Protein AF-A0A957PRM5-F1 (afdb_monomer_lite)

Secondary structure (DSSP, 8-state):
--TTS---S-HHHHSSS-HHHHHHHHHHHHHHGGGS---GGGHHHHHHHHHH---EEESS--HHHHHHHHHTT---SEEE--GGGS--BTTB---------EEEETTEEEE-PPTT--PPP-TT-----

Foldseek 3Di:
DDPPADDPPDCVQRDDDHLVVLVVQLVCLLCVLVPDPDDPVCSVVSNVVSNPDAAEGEDPDDPVRVVVCVVVVRRHPYYDDDQNVDPDDDPDDPDDDDWDQWDADPNDIDGDGDPPDHDDDDPPDDDDD

Structure (mmCIF, N/CA/C/O backbone):
data_AF-A0A957PRM5-F1
#
_entry.id   AF-A0A957PRM5-F1
#
loop_
_atom_site.group_PDB
_atom_site.id
_atom_site.type_symbol
_atom_site.label_atom_id
_atom_site.label_alt_id
_atom_site.label_comp_id
_atom_site.label_asym_id
_atom_site.label_entity_id
_atom_site.label_seq_id
_atom_site.pdbx_PDB_ins_code
_atom_site.Cartn_x
_atom_site.Cartn_y
_atom_site.Cartn_z
_atom_site.occupancy
_atom_site.B_iso_or_equiv
_atom_site.auth_seq_id
_atom_site.auth_comp_id
_atom_site.auth_asym_id
_atom_site.auth_atom_id
_atom_site.pdbx_PDB_model_num
ATOM 1 N N . ARG A 1 1 ? 2.879 -8.143 10.946 1.00 85.75 1 ARG A N 1
ATOM 2 C CA . ARG A 1 1 ? 4.110 -7.945 10.146 1.00 85.75 1 ARG A CA 1
ATOM 3 C C . ARG A 1 1 ? 3.867 -8.587 8.798 1.00 85.75 1 ARG A C 1
ATOM 5 O O . ARG A 1 1 ? 3.290 -9.668 8.793 1.00 85.75 1 ARG A O 1
ATOM 12 N N . ASP A 1 2 ? 4.250 -7.945 7.702 1.00 89.75 2 ASP A N 1
ATOM 13 C CA . ASP A 1 2 ? 4.202 -8.606 6.398 1.00 89.75 2 ASP A CA 1
ATOM 14 C C . ASP A 1 2 ? 5.267 -9.713 6.331 1.00 89.75 2 ASP A C 1
ATOM 16 O O . ASP A 1 2 ? 6.375 -9.543 6.846 1.00 89.75 2 ASP A O 1
ATOM 20 N N . VAL A 1 3 ? 4.938 -10.852 5.726 1.00 92.00 3 VAL A N 1
ATOM 21 C CA . VAL A 1 3 ? 5.840 -12.014 5.665 1.00 92.00 3 VAL A CA 1
ATOM 22 C C . VAL A 1 3 ? 7.132 -11.729 4.892 1.00 92.00 3 VAL A C 1
ATOM 24 O O . VAL A 1 3 ? 8.153 -12.353 5.174 1.00 92.00 3 VAL A O 1
ATOM 27 N N . SER A 1 4 ? 7.120 -10.754 3.977 1.00 91.81 4 SER A N 1
ATOM 28 C CA . SER A 1 4 ? 8.278 -10.353 3.167 1.00 91.81 4 SER A CA 1
ATOM 29 C C . SER A 1 4 ? 9.311 -9.496 3.915 1.00 91.81 4 SER A C 1
ATOM 31 O O . SER A 1 4 ? 10.401 -9.247 3.397 1.00 91.81 4 SER A O 1
ATOM 33 N N . ILE A 1 5 ? 9.011 -9.036 5.136 1.00 93.19 5 ILE A N 1
ATOM 34 C CA . ILE A 1 5 ? 9.871 -8.111 5.888 1.00 93.19 5 ILE A CA 1
ATOM 35 C C . ILE A 1 5 ? 10.634 -8.853 6.967 1.00 93.19 5 ILE A C 1
ATOM 37 O O . ILE A 1 5 ? 10.061 -9.146 8.007 1.00 93.19 5 ILE A O 1
ATOM 41 N N . GLN A 1 6 ? 11.930 -9.112 6.779 1.00 92.44 6 GLN A N 1
ATOM 42 C CA . GLN A 1 6 ? 12.760 -9.725 7.828 1.00 92.44 6 GLN A CA 1
ATOM 43 C C . GLN A 1 6 ? 12.718 -8.898 9.124 1.00 92.44 6 GLN A C 1
ATOM 45 O O . GLN A 1 6 ? 12.909 -7.683 9.047 1.00 92.44 6 GLN A O 1
ATOM 50 N N . PRO A 1 7 ? 12.457 -9.501 10.292 1.00 91.31 7 PRO A N 1
ATOM 51 C CA . PRO A 1 7 ? 12.262 -8.739 11.516 1.00 91.31 7 PRO A CA 1
ATOM 52 C C . PRO A 1 7 ? 13.585 -8.132 11.992 1.00 91.31 7 PRO A C 1
ATOM 54 O O . PRO A 1 7 ? 14.609 -8.813 12.019 1.00 91.31 7 PRO A O 1
ATOM 57 N N . LEU A 1 8 ? 13.554 -6.857 12.370 1.00 92.38 8 LEU A N 1
ATOM 58 C CA . LEU A 1 8 ? 14.663 -6.170 13.040 1.00 92.38 8 LEU A CA 1
ATOM 59 C C . LEU A 1 8 ? 14.465 -6.114 14.559 1.00 92.38 8 LEU A C 1
ATOM 61 O O . LEU A 1 8 ? 15.382 -5.731 15.278 1.00 92.38 8 LEU A O 1
ATOM 65 N N . GLY A 1 9 ? 13.280 -6.497 15.047 1.00 91.00 9 GLY A N 1
ATOM 66 C CA . GLY A 1 9 ? 12.942 -6.484 16.471 1.00 91.00 9 GLY A CA 1
ATOM 67 C C . GLY A 1 9 ? 12.338 -5.162 16.947 1.00 91.00 9 GLY A C 1
ATOM 68 O O . GLY A 1 9 ? 11.928 -5.069 18.099 1.00 91.00 9 GLY A O 1
ATOM 69 N N . ASP A 1 10 ? 12.224 -4.171 16.060 1.00 91.00 10 ASP A N 1
ATOM 70 C CA . ASP A 1 10 ? 11.523 -2.913 16.312 1.00 91.00 10 ASP A CA 1
ATOM 71 C C . ASP A 1 10 ? 10.165 -2.916 15.578 1.00 91.00 10 ASP A C 1
ATOM 73 O O . ASP A 1 10 ? 10.126 -2.823 14.342 1.00 91.00 10 ASP A O 1
ATOM 77 N N . PRO A 1 11 ? 9.030 -2.981 16.304 1.00 89.06 11 PRO A N 1
ATOM 78 C CA . PRO A 1 11 ? 7.697 -2.942 15.708 1.00 89.06 11 PRO A CA 1
ATOM 79 C C . PRO A 1 11 ? 7.452 -1.737 14.791 1.00 89.06 11 PRO A C 1
ATOM 81 O O . PRO A 1 11 ? 6.731 -1.875 13.802 1.00 89.06 11 PRO A O 1
ATOM 84 N N . ALA A 1 12 ? 8.056 -0.576 15.067 1.00 84.94 12 ALA A N 1
ATOM 85 C CA . ALA A 1 12 ? 7.895 0.625 14.245 1.00 84.94 12 ALA A CA 1
ATOM 86 C C . ALA A 1 12 ? 8.591 0.511 12.877 1.00 84.94 12 ALA A C 1
ATOM 88 O O . ALA A 1 12 ? 8.260 1.247 11.942 1.00 84.94 12 ALA A O 1
ATOM 89 N N . LEU A 1 13 ? 9.557 -0.402 12.751 1.00 86.88 13 LEU A N 1
ATOM 90 C CA . LEU A 1 13 ? 10.274 -0.694 11.5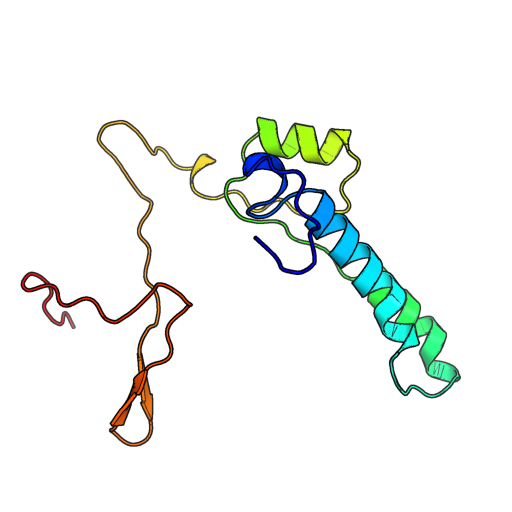09 1.00 86.88 13 LEU A CA 1
ATOM 91 C C . LEU A 1 13 ? 9.760 -1.957 10.809 1.00 86.88 13 LEU A C 1
ATOM 93 O O . LEU A 1 13 ? 9.943 -2.093 9.598 1.00 86.88 13 LEU A O 1
ATOM 97 N N . ASP A 1 14 ? 9.098 -2.848 11.548 1.00 91.19 14 ASP A N 1
ATOM 98 C CA . ASP A 1 14 ? 8.653 -4.149 11.050 1.00 91.19 14 ASP A CA 1
ATOM 99 C C . ASP A 1 14 ? 7.157 -4.187 10.686 1.00 91.19 14 ASP A C 1
ATOM 101 O O . ASP A 1 14 ? 6.741 -4.968 9.827 1.00 91.19 14 ASP A O 1
ATOM 105 N N . LEU A 1 15 ? 6.313 -3.368 11.320 1.00 91.31 15 LEU A N 1
ATOM 106 C CA . LEU A 1 15 ? 4.858 -3.398 11.135 1.00 91.31 15 LEU A CA 1
ATOM 107 C C . LEU A 1 15 ? 4.349 -2.289 10.202 1.00 91.31 15 LEU A C 1
ATOM 109 O O . LEU A 1 15 ? 5.020 -1.294 9.937 1.00 91.31 15 LEU A O 1
ATOM 113 N N . GLY A 1 16 ? 3.119 -2.476 9.713 1.00 92.56 16 GLY A N 1
ATOM 114 C CA . GLY A 1 16 ? 2.414 -1.511 8.868 1.00 92.56 16 GLY A CA 1
ATOM 115 C C . GLY A 1 16 ? 3.093 -1.237 7.524 1.00 92.56 16 GLY A C 1
ATOM 116 O O . GLY A 1 16 ? 3.967 -1.977 7.073 1.00 92.56 16 GLY A O 1
ATOM 117 N N . VAL A 1 17 ? 2.675 -0.147 6.878 1.00 95.50 17 VAL A N 1
ATOM 118 C CA . VAL A 1 17 ? 3.329 0.342 5.659 1.00 95.50 17 VAL A CA 1
ATOM 119 C C . VAL A 1 17 ? 4.617 1.062 6.046 1.00 95.50 17 VAL A C 1
ATOM 121 O O . VAL A 1 17 ? 4.576 2.156 6.620 1.00 95.50 17 VAL A O 1
ATOM 124 N N . ASN A 1 18 ? 5.748 0.426 5.741 1.00 94.81 18 ASN A N 1
ATOM 125 C CA . ASN A 1 18 ? 7.098 0.899 6.038 1.00 94.81 18 ASN A CA 1
ATOM 126 C C . ASN A 1 18 ? 7.972 0.941 4.761 1.00 94.81 18 ASN A C 1
ATOM 128 O O . ASN A 1 18 ? 7.620 0.304 3.765 1.00 94.81 18 ASN A O 1
ATOM 132 N N . PRO A 1 19 ? 9.114 1.660 4.774 1.00 96.12 19 PRO A N 1
ATOM 133 C CA . PRO A 1 19 ? 9.990 1.799 3.607 1.00 96.12 19 PRO A CA 1
ATOM 134 C C . PRO A 1 19 ? 10.412 0.474 2.963 1.00 96.12 19 PRO A C 1
ATOM 136 O O . PRO A 1 19 ? 10.394 0.349 1.743 1.00 96.12 19 PRO A O 1
ATOM 139 N N . ARG A 1 20 ? 10.761 -0.533 3.774 1.00 96.19 20 ARG A N 1
ATOM 140 C CA . ARG A 1 20 ? 11.270 -1.825 3.287 1.00 96.19 20 ARG A CA 1
ATOM 141 C C . ARG A 1 20 ? 10.203 -2.573 2.496 1.00 96.19 20 ARG A C 1
ATOM 143 O O . ARG A 1 20 ? 10.505 -3.135 1.451 1.00 96.19 20 ARG A O 1
ATOM 150 N N . LEU A 1 21 ? 8.953 -2.516 2.955 1.00 96.62 21 LEU A N 1
ATOM 151 C CA . LEU A 1 21 ? 7.824 -3.106 2.240 1.00 96.62 21 LEU A CA 1
ATOM 152 C C . LEU A 1 21 ? 7.631 -2.458 0.873 1.00 96.62 21 LEU A C 1
ATOM 154 O O . LEU A 1 21 ? 7.461 -3.160 -0.117 1.00 96.62 21 LEU A O 1
ATOM 158 N N . VAL A 1 22 ? 7.730 -1.133 0.798 1.00 97.69 22 VAL A N 1
ATOM 159 C CA . VAL A 1 22 ? 7.562 -0.411 -0.467 1.00 97.69 22 VAL A CA 1
ATOM 160 C C . VAL A 1 22 ? 8.703 -0.709 -1.444 1.00 97.69 22 VAL A C 1
ATOM 162 O O . VAL A 1 22 ? 8.440 -0.946 -2.620 1.00 97.69 22 VAL A O 1
ATOM 165 N N . PHE A 1 23 ? 9.953 -0.792 -0.975 1.00 98.06 23 PHE A N 1
ATOM 166 C CA . PHE A 1 23 ? 11.077 -1.2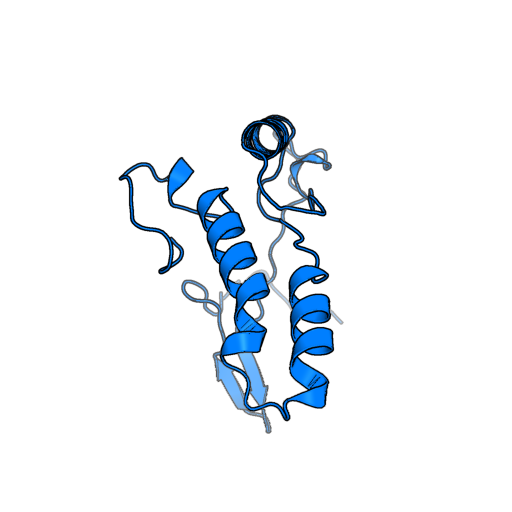21 -1.819 1.00 98.06 23 PHE A CA 1
ATOM 167 C C . PHE A 1 23 ? 10.912 -2.654 -2.334 1.00 98.06 23 PHE A C 1
ATOM 169 O O . PHE A 1 23 ? 11.155 -2.908 -3.515 1.00 98.06 23 PHE A O 1
ATOM 176 N N . ASN A 1 24 ? 10.453 -3.576 -1.483 1.00 97.56 24 ASN A N 1
ATOM 177 C CA . ASN A 1 24 ? 10.161 -4.949 -1.894 1.00 97.56 24 ASN A CA 1
ATOM 178 C C . ASN A 1 24 ? 9.088 -4.981 -2.992 1.00 97.56 24 ASN A C 1
ATOM 180 O O . ASN A 1 24 ? 9.278 -5.645 -4.008 1.00 97.56 24 ASN A O 1
ATOM 184 N N . VAL A 1 25 ? 7.993 -4.232 -2.816 1.00 97.69 25 VAL A N 1
ATOM 185 C CA . VAL A 1 25 ? 6.910 -4.134 -3.808 1.00 97.69 25 VAL A CA 1
ATOM 186 C C . VAL A 1 25 ? 7.411 -3.535 -5.119 1.00 97.69 25 VAL A C 1
ATOM 188 O O . VAL A 1 25 ? 7.156 -4.111 -6.172 1.00 97.69 25 VAL A O 1
ATOM 191 N N . ARG A 1 26 ? 8.161 -2.426 -5.076 1.00 98.44 26 ARG A N 1
ATOM 192 C CA . ARG A 1 26 ? 8.728 -1.804 -6.282 1.00 98.44 26 ARG A CA 1
ATOM 193 C C . ARG A 1 26 ? 9.613 -2.781 -7.050 1.00 98.44 26 ARG A C 1
ATOM 195 O O . ARG A 1 26 ? 9.412 -2.974 -8.244 1.00 98.44 26 ARG A O 1
ATOM 202 N N . SER A 1 27 ? 10.526 -3.452 -6.346 1.00 98.12 27 SER A N 1
ATOM 203 C CA . SER A 1 27 ? 11.402 -4.471 -6.932 1.00 98.12 27 SER A CA 1
ATOM 204 C C . SER A 1 27 ? 10.601 -5.623 -7.547 1.00 98.12 27 SER A C 1
ATOM 206 O O . SER A 1 27 ? 10.892 -6.050 -8.664 1.00 98.12 27 SER A O 1
ATOM 208 N N . ALA A 1 28 ? 9.558 -6.105 -6.865 1.00 97.88 28 ALA A N 1
ATOM 209 C CA . ALA A 1 28 ? 8.701 -7.161 -7.391 1.00 97.88 28 ALA A CA 1
ATOM 210 C C . ALA A 1 28 ? 7.963 -6.717 -8.664 1.00 97.88 28 ALA A C 1
ATOM 212 O O . ALA A 1 28 ? 7.976 -7.446 -9.654 1.00 97.88 28 ALA A O 1
ATOM 213 N N . LEU A 1 29 ? 7.381 -5.513 -8.670 1.00 98.25 29 LEU A N 1
ATOM 214 C CA . LEU A 1 29 ? 6.689 -4.956 -9.833 1.00 98.25 29 LEU A CA 1
ATOM 215 C C . LEU A 1 29 ? 7.634 -4.797 -11.027 1.00 98.25 29 LEU A C 1
ATOM 217 O O . LEU A 1 29 ? 7.318 -5.284 -12.107 1.00 98.25 29 LEU A O 1
ATOM 221 N N . ASP A 1 30 ? 8.818 -4.212 -10.827 1.00 98.50 30 ASP A N 1
ATOM 222 C CA . ASP A 1 30 ? 9.802 -3.965 -11.895 1.00 98.50 30 ASP A CA 1
ATOM 223 C C . ASP A 1 30 ? 10.301 -5.250 -12.568 1.00 98.50 30 ASP A C 1
ATOM 225 O O . ASP A 1 30 ? 10.747 -5.237 -13.719 1.00 98.50 30 ASP A O 1
ATOM 229 N N . ASN A 1 31 ? 10.237 -6.369 -11.845 1.00 98.25 31 ASN A N 1
ATOM 230 C CA . ASN A 1 31 ? 10.708 -7.669 -12.304 1.00 98.25 31 ASN A CA 1
ATOM 231 C C . ASN A 1 31 ? 9.577 -8.639 -12.677 1.00 98.25 31 ASN A C 1
ATOM 233 O O . ASN A 1 31 ? 9.882 -9.701 -13.213 1.00 98.25 31 ASN A O 1
ATOM 237 N N . ALA A 1 32 ? 8.305 -8.300 -12.440 1.00 98.19 32 ALA A N 1
ATOM 238 C CA . ALA A 1 32 ? 7.179 -9.222 -12.616 1.00 98.19 32 ALA A CA 1
ATOM 239 C C . ALA A 1 32 ? 7.094 -9.793 -14.041 1.00 98.19 32 ALA A C 1
ATOM 241 O O . ALA A 1 32 ? 6.952 -11.003 -14.209 1.00 98.19 32 ALA A O 1
ATOM 242 N N . TRP A 1 33 ? 7.293 -8.947 -15.058 1.00 98.19 33 TRP A N 1
ATOM 243 C CA . TRP A 1 33 ? 7.275 -9.338 -16.473 1.00 98.19 33 TRP A CA 1
ATOM 244 C C . TRP A 1 33 ? 8.264 -10.456 -16.830 1.00 98.19 33 TRP A C 1
ATOM 246 O O . TRP A 1 33 ? 8.039 -11.188 -17.791 1.00 98.19 33 TRP A O 1
ATOM 256 N N . LYS A 1 34 ? 9.354 -10.621 -16.065 1.00 97.69 34 LYS A N 1
ATOM 257 C CA . LYS A 1 34 ? 10.363 -11.667 -16.308 1.00 97.69 34 LYS A CA 1
ATOM 258 C C . LYS A 1 34 ? 9.816 -13.073 -16.071 1.00 97.69 34 LYS A C 1
ATOM 260 O O . LYS A 1 34 ? 10.384 -14.030 -16.588 1.00 97.69 34 LYS A O 1
ATOM 265 N N . PHE A 1 35 ? 8.747 -13.184 -15.286 1.00 97.12 35 PHE A N 1
ATOM 266 C CA . PHE A 1 35 ? 8.120 -14.447 -14.902 1.00 97.12 35 PHE A CA 1
ATOM 267 C C . PHE A 1 35 ? 6.813 -14.711 -15.655 1.00 97.12 35 PHE A C 1
ATOM 269 O O . PHE A 1 35 ? 6.179 -15.738 -15.429 1.00 97.12 35 PHE A O 1
ATOM 276 N N . TRP A 1 36 ? 6.389 -13.792 -16.524 1.00 97.31 36 TRP A N 1
ATOM 277 C CA . TRP A 1 36 ? 5.199 -13.975 -17.345 1.00 97.31 36 TRP A CA 1
ATOM 278 C C . TRP A 1 36 ? 5.534 -14.801 -18.585 1.00 97.31 36 TRP A C 1
ATOM 280 O O . TRP A 1 36 ? 6.551 -14.574 -19.245 1.00 97.31 36 TRP A O 1
ATOM 290 N N . ASP A 1 37 ? 4.651 -15.738 -18.921 1.00 97.75 37 ASP A N 1
ATOM 291 C CA . ASP A 1 37 ? 4.733 -16.489 -20.169 1.00 97.75 37 ASP A CA 1
ATOM 292 C C . ASP A 1 37 ? 4.223 -15.615 -21.322 1.00 97.75 37 ASP A C 1
ATOM 294 O O . ASP A 1 37 ? 3.025 -15.543 -21.600 1.00 97.75 37 ASP A O 1
ATOM 298 N N . LEU A 1 38 ? 5.139 -14.850 -21.924 1.00 97.12 38 LEU A N 1
ATOM 299 C CA . LEU A 1 38 ? 4.845 -13.896 -22.991 1.00 97.12 38 LEU A CA 1
ATOM 300 C C . LEU A 1 38 ? 5.689 -14.159 -24.244 1.00 97.12 38 LEU A C 1
ATOM 302 O O . LEU A 1 38 ? 6.898 -14.411 -24.133 1.00 97.12 38 LEU A O 1
ATOM 306 N N . PRO A 1 39 ? 5.111 -13.980 -25.450 1.00 97.75 39 PRO A N 1
ATOM 307 C CA . PRO A 1 39 ? 5.885 -13.984 -26.684 1.00 97.75 39 PRO A CA 1
ATOM 308 C C . PRO A 1 39 ? 6.985 -12.905 -26.656 1.00 97.75 39 PRO A C 1
ATOM 310 O O . PRO A 1 39 ? 6.761 -11.826 -26.098 1.00 97.75 39 PRO A O 1
ATOM 313 N N . PRO A 1 40 ? 8.148 -13.121 -27.308 1.00 96.94 40 PRO A N 1
ATOM 314 C CA . PRO A 1 40 ? 9.266 -12.170 -27.287 1.00 96.94 40 PRO A CA 1
ATOM 315 C C . PRO A 1 40 ? 8.889 -10.737 -27.683 1.00 96.94 40 PRO A C 1
ATOM 317 O O . PRO A 1 40 ? 9.390 -9.793 -27.080 1.00 96.94 40 PRO A O 1
ATOM 320 N N . ALA A 1 41 ? 7.958 -10.583 -28.630 1.00 97.75 41 ALA A N 1
ATOM 321 C CA . ALA A 1 41 ? 7.472 -9.287 -29.104 1.00 97.75 41 ALA A CA 1
ATOM 322 C C . ALA A 1 41 ? 6.815 -8.422 -28.009 1.00 97.75 41 ALA A C 1
ATOM 324 O O . ALA A 1 41 ? 6.784 -7.205 -28.136 1.00 97.75 41 ALA A O 1
ATOM 325 N N . TRP A 1 42 ? 6.307 -9.031 -26.932 1.00 98.12 42 TRP A N 1
ATOM 326 C CA . TRP A 1 42 ? 5.622 -8.322 -25.845 1.00 98.12 42 TRP A CA 1
ATOM 327 C C . TRP A 1 42 ? 6.523 -8.016 -24.649 1.00 98.12 42 TRP A C 1
ATOM 329 O O . TRP A 1 42 ? 6.106 -7.292 -23.748 1.00 98.12 42 TRP A O 1
ATOM 339 N N . LYS A 1 43 ? 7.750 -8.552 -24.606 1.00 97.50 43 LYS A N 1
ATOM 340 C CA . LYS A 1 43 ? 8.602 -8.451 -23.411 1.00 97.50 43 LYS A CA 1
ATOM 341 C C . LYS A 1 43 ? 8.995 -7.015 -23.073 1.00 97.50 43 LYS A C 1
ATOM 343 O O . LYS A 1 43 ? 9.013 -6.663 -21.898 1.00 97.50 43 LYS A O 1
ATOM 348 N N . GLU A 1 44 ? 9.281 -6.192 -24.079 1.00 98.06 44 GLU A N 1
ATOM 349 C CA . GLU A 1 44 ? 9.626 -4.781 -23.870 1.00 98.06 44 GLU A CA 1
ATOM 350 C C . GLU A 1 44 ? 8.423 -3.985 -23.354 1.00 98.06 44 GLU A C 1
ATOM 352 O O . GLU A 1 44 ? 8.504 -3.375 -22.291 1.00 98.06 44 GLU A O 1
ATOM 357 N N . ALA A 1 45 ? 7.268 -4.111 -24.013 1.00 98.38 45 ALA A N 1
ATOM 358 C CA . ALA A 1 45 ? 6.034 -3.468 -23.568 1.00 98.38 45 ALA A CA 1
ATOM 359 C C . ALA A 1 45 ? 5.623 -3.904 -22.148 1.00 98.38 45 ALA A C 1
ATOM 361 O O . ALA A 1 45 ? 5.173 -3.084 -21.350 1.00 98.38 45 ALA A O 1
ATOM 362 N N . ALA A 1 46 ? 5.805 -5.183 -21.802 1.00 98.44 46 ALA A N 1
ATOM 363 C CA . ALA A 1 46 ? 5.528 -5.699 -20.464 1.00 98.44 46 ALA A CA 1
ATOM 364 C C . ALA A 1 46 ? 6.489 -5.132 -19.409 1.00 98.44 46 ALA A C 1
ATOM 366 O O . ALA A 1 46 ? 6.058 -4.779 -18.310 1.00 98.44 46 ALA A O 1
ATOM 367 N N . ARG A 1 47 ? 7.780 -5.004 -19.743 1.00 98.56 47 ARG A N 1
ATOM 368 C CA . ARG A 1 47 ? 8.761 -4.340 -18.879 1.00 98.56 47 ARG A CA 1
ATOM 369 C C . ARG A 1 47 ? 8.360 -2.895 -18.609 1.00 98.56 47 ARG A C 1
ATOM 371 O O . ARG A 1 47 ? 8.316 -2.497 -17.445 1.00 98.56 47 ARG A O 1
ATOM 378 N N . ASP A 1 48 ? 8.043 -2.142 -19.655 1.00 98.50 48 ASP A N 1
ATOM 379 C CA . ASP A 1 48 ? 7.660 -0.737 -19.532 1.00 98.50 48 ASP A CA 1
ATOM 380 C C . ASP A 1 48 ? 6.368 -0.591 -18.729 1.00 98.50 48 ASP A C 1
ATOM 382 O O . ASP A 1 48 ? 6.286 0.248 -17.834 1.00 98.50 48 ASP A O 1
ATOM 386 N N . TYR A 1 49 ? 5.377 -1.450 -18.976 1.00 98.38 49 TYR A N 1
ATOM 387 C CA . TYR A 1 49 ? 4.149 -1.502 -18.186 1.00 98.38 49 TYR A CA 1
ATOM 388 C C . TYR A 1 49 ? 4.451 -1.669 -16.691 1.00 98.38 49 TYR A C 1
ATOM 390 O O . TYR A 1 49 ? 4.020 -0.852 -15.878 1.00 98.38 49 TYR A O 1
ATOM 398 N N . CYS A 1 50 ? 5.242 -2.684 -16.334 1.00 98.44 50 CYS A N 1
ATOM 399 C CA . CYS A 1 50 ? 5.636 -2.978 -14.958 1.00 98.44 50 CYS A CA 1
ATOM 400 C C . CYS A 1 50 ? 6.324 -1.791 -14.266 1.00 98.44 50 CYS A C 1
ATOM 402 O O . CYS A 1 50 ? 5.985 -1.454 -13.128 1.00 98.44 50 CYS A O 1
ATOM 404 N N . GLN A 1 51 ? 7.260 -1.136 -14.956 1.00 97.94 51 GLN A N 1
ATOM 405 C CA . GLN A 1 51 ? 7.996 0.018 -14.430 1.00 97.94 51 GLN A CA 1
ATOM 406 C C . GLN A 1 51 ? 7.115 1.266 -14.278 1.00 97.94 51 GLN A C 1
ATOM 408 O O . GLN A 1 51 ? 7.359 2.088 -13.396 1.00 97.94 51 GLN A O 1
ATOM 413 N N . ASN A 1 52 ? 6.063 1.391 -15.091 1.00 98.19 52 ASN A N 1
ATOM 414 C CA . ASN A 1 52 ? 5.129 2.513 -15.032 1.00 98.19 52 ASN A CA 1
ATOM 415 C C . ASN A 1 52 ? 4.023 2.356 -13.976 1.00 98.19 52 ASN A C 1
ATOM 417 O O . ASN A 1 52 ? 3.340 3.338 -13.674 1.00 98.19 52 ASN A O 1
ATOM 421 N N . VAL A 1 53 ? 3.841 1.166 -13.385 1.00 98.44 53 VAL A N 1
ATOM 422 C CA . VAL A 1 53 ? 2.872 0.964 -12.295 1.00 98.44 53 VAL A CA 1
ATOM 423 C C . VAL A 1 53 ? 3.200 1.897 -11.133 1.00 98.44 53 VAL A C 1
ATOM 425 O O . VAL A 1 53 ? 4.311 1.872 -10.611 1.00 98.44 53 VAL A O 1
ATOM 428 N N . LYS A 1 54 ? 2.220 2.687 -10.699 1.00 98.44 54 LYS A N 1
ATOM 429 C CA . LYS A 1 54 ? 2.358 3.641 -9.595 1.00 98.44 54 LYS A CA 1
ATOM 430 C C . LYS A 1 54 ? 2.058 2.996 -8.245 1.00 98.44 54 LYS A C 1
ATOM 432 O O . LYS A 1 54 ? 1.190 2.131 -8.147 1.00 98.44 54 LYS A O 1
ATOM 437 N N . ILE A 1 55 ? 2.760 3.431 -7.202 1.00 98.56 55 ILE A N 1
ATOM 438 C CA . ILE A 1 55 ? 2.595 2.945 -5.831 1.00 98.56 55 ILE A CA 1
ATOM 439 C C . ILE A 1 55 ? 1.934 4.027 -4.979 1.00 98.56 55 ILE A C 1
ATOM 441 O O . ILE A 1 55 ? 2.501 5.093 -4.737 1.00 98.56 55 ILE A O 1
ATOM 445 N N . VAL A 1 56 ? 0.746 3.712 -4.465 1.00 98.44 56 VAL A N 1
ATOM 446 C CA . VAL A 1 56 ? 0.049 4.521 -3.459 1.00 98.44 56 VAL A CA 1
ATOM 447 C C . VAL A 1 56 ? 0.279 3.906 -2.087 1.00 98.44 56 VAL A C 1
ATOM 449 O O . VAL A 1 56 ? 0.038 2.715 -1.890 1.00 98.44 56 VAL A O 1
ATOM 452 N N . VAL A 1 57 ? 0.716 4.713 -1.124 1.00 98.38 57 VAL A N 1
ATOM 453 C CA . VAL A 1 57 ? 0.906 4.275 0.262 1.00 98.38 57 VAL A CA 1
ATOM 454 C C . VAL A 1 57 ? -0.156 4.887 1.168 1.00 98.38 57 VAL A C 1
ATOM 456 O O . VAL A 1 57 ? -0.395 6.092 1.145 1.00 98.38 57 VAL A O 1
ATOM 459 N N . SER A 1 58 ? -0.800 4.053 1.982 1.00 96.06 58 SER A N 1
ATOM 460 C CA . SER A 1 58 ? -1.828 4.459 2.945 1.00 96.06 58 SER A CA 1
ATOM 461 C C . SER A 1 58 ? -1.586 3.796 4.306 1.00 96.06 58 SER A C 1
ATOM 463 O O . SER 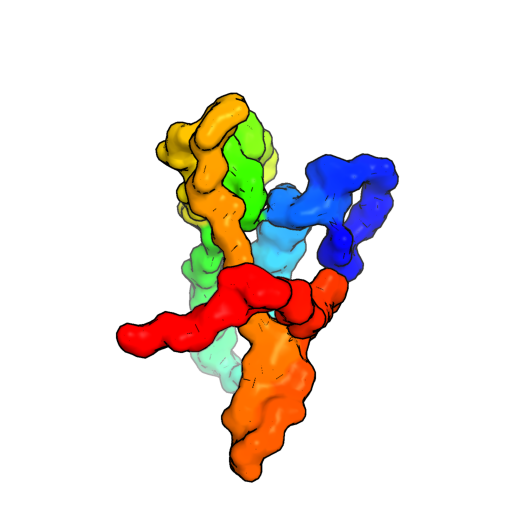A 1 58 ? -0.875 2.797 4.409 1.00 96.06 58 SER A O 1
ATOM 465 N N . GLY A 1 59 ? -2.142 4.368 5.377 1.00 92.12 59 GLY A N 1
ATOM 466 C CA . GLY A 1 59 ? -2.051 3.811 6.734 1.00 92.12 59 GLY A CA 1
ATOM 467 C C . GLY A 1 59 ? -1.125 4.598 7.664 1.00 92.12 59 GLY A C 1
ATOM 468 O O . GLY A 1 59 ? 0.099 4.410 7.681 1.00 92.12 59 GLY A O 1
ATOM 469 N N . GLY A 1 60 ? -1.737 5.470 8.470 1.00 91.25 60 GLY A N 1
ATOM 470 C CA . GLY A 1 60 ? -1.053 6.247 9.507 1.00 91.25 60 GLY A CA 1
ATOM 471 C C . GLY A 1 60 ? 0.014 7.202 8.971 1.00 91.25 60 GLY A C 1
ATOM 472 O O . GLY A 1 60 ? 1.035 7.398 9.625 1.00 91.25 60 GLY A O 1
ATOM 473 N N . PHE A 1 61 ? -0.157 7.733 7.756 1.00 95.69 61 PHE A N 1
ATOM 474 C CA . PHE A 1 61 ? 0.729 8.772 7.235 1.00 95.69 61 PHE A CA 1
ATOM 475 C C . PHE A 1 61 ? 0.430 10.122 7.886 1.00 95.69 61 PHE A C 1
ATOM 477 O O . PHE A 1 61 ? -0.723 10.498 8.068 1.00 95.69 61 PHE A O 1
ATOM 484 N N . ASN A 1 62 ? 1.507 10.819 8.229 1.00 95.25 62 ASN A N 1
ATOM 485 C CA . ASN A 1 62 ? 1.565 12.161 8.793 1.00 95.25 62 ASN A CA 1
ATOM 486 C C . ASN A 1 62 ? 2.856 12.842 8.274 1.00 95.25 62 ASN A C 1
ATOM 488 O O . ASN A 1 62 ? 3.676 12.164 7.639 1.00 95.25 62 ASN A O 1
ATOM 492 N N . PRO A 1 63 ? 3.074 14.147 8.510 1.00 96.94 63 PRO A N 1
ATOM 493 C CA . PRO A 1 63 ? 4.243 14.864 8.007 1.00 96.94 63 PRO A CA 1
ATOM 494 C C . PRO A 1 63 ? 5.577 14.222 8.400 1.00 96.94 63 PRO A C 1
ATOM 496 O O . PRO A 1 63 ? 6.490 14.153 7.582 1.00 96.94 63 PRO A O 1
ATOM 499 N N . GLU A 1 64 ? 5.706 13.700 9.618 1.00 96.12 64 GLU A N 1
ATOM 500 C CA . GLU A 1 64 ? 6.931 13.056 10.103 1.00 96.12 64 GLU A CA 1
ATOM 501 C C . GLU A 1 64 ? 7.239 11.775 9.316 1.00 96.12 64 GLU A C 1
ATOM 503 O O . GLU A 1 64 ? 8.369 11.567 8.863 1.00 96.12 64 GLU A O 1
ATOM 508 N N . LYS A 1 65 ? 6.227 10.926 9.104 1.00 95.81 65 LYS A N 1
ATOM 509 C CA . LYS A 1 65 ? 6.353 9.687 8.331 1.00 95.81 65 LYS A CA 1
ATOM 510 C C . LYS A 1 65 ? 6.626 9.980 6.856 1.00 95.81 65 LYS A C 1
ATOM 512 O O . LYS A 1 65 ? 7.475 9.309 6.275 1.00 95.81 65 LYS A O 1
ATOM 517 N N . ILE A 1 66 ? 5.973 10.990 6.276 1.00 98.00 66 ILE A N 1
ATOM 518 C CA . ILE A 1 66 ? 6.208 11.423 4.888 1.00 98.00 66 ILE A CA 1
ATOM 519 C C . ILE A 1 66 ? 7.655 11.904 4.724 1.00 98.00 66 ILE A C 1
ATOM 521 O O . ILE A 1 66 ? 8.374 11.363 3.890 1.00 98.00 66 ILE A O 1
ATOM 525 N N . ARG A 1 67 ? 8.144 12.802 5.593 1.00 98.19 67 ARG A N 1
ATOM 526 C CA . ARG A 1 67 ? 9.547 13.266 5.560 1.00 98.19 67 ARG A CA 1
ATOM 527 C C . ARG A 1 67 ? 10.544 12.111 5.649 1.00 98.19 67 ARG A C 1
ATOM 529 O O . ARG A 1 67 ? 11.576 12.130 4.982 1.00 98.19 67 ARG A O 1
ATOM 536 N N . LYS A 1 68 ? 10.259 11.090 6.467 1.00 96.50 68 LYS A N 1
ATOM 537 C CA . LYS A 1 68 ? 11.097 9.883 6.551 1.00 96.50 68 LYS A CA 1
ATOM 538 C C . LYS A 1 68 ? 11.106 9.106 5.230 1.00 96.50 68 LYS A C 1
ATOM 540 O O . LYS A 1 68 ? 12.168 8.642 4.828 1.00 96.50 68 LYS A O 1
ATOM 545 N N . PHE A 1 69 ? 9.955 8.954 4.576 1.00 98.00 69 PHE A N 1
ATOM 546 C CA . PHE A 1 69 ? 9.851 8.279 3.279 1.00 98.00 69 PHE A CA 1
ATOM 547 C C . PHE A 1 69 ? 10.613 9.040 2.190 1.00 98.00 69 PHE A C 1
ATOM 549 O O . PHE A 1 69 ? 11.421 8.438 1.486 1.00 98.00 69 PHE A O 1
ATOM 556 N N . GLU A 1 70 ? 10.437 10.359 2.115 1.00 98.12 70 GLU A N 1
ATOM 557 C CA . GLU A 1 70 ? 11.138 11.213 1.151 1.00 98.12 70 GLU A CA 1
ATOM 558 C C . GLU A 1 70 ? 12.654 11.198 1.374 1.00 98.12 70 GLU A C 1
ATOM 560 O O . GLU A 1 70 ? 13.416 10.965 0.437 1.00 98.12 70 GLU A O 1
ATOM 565 N N . LYS A 1 71 ? 13.112 11.336 2.628 1.00 98.31 71 LYS A N 1
ATOM 566 C CA . LYS A 1 71 ? 14.543 11.276 2.973 1.00 98.31 71 LYS A CA 1
ATOM 567 C C . LYS A 1 71 ? 15.193 9.953 2.561 1.00 98.31 71 LYS A C 1
ATOM 569 O O . LYS A 1 71 ? 16.366 9.932 2.202 1.00 98.31 71 LYS A O 1
ATOM 574 N N . LEU A 1 72 ? 14.450 8.852 2.641 1.00 97.69 72 LEU A N 1
ATOM 575 C CA . LEU A 1 72 ? 14.921 7.521 2.257 1.00 97.69 72 LEU A CA 1
ATOM 576 C C . LEU A 1 72 ? 14.701 7.213 0.769 1.00 97.69 72 LEU A C 1
ATOM 578 O O . LEU A 1 72 ? 15.000 6.098 0.352 1.00 97.69 72 LEU A O 1
ATOM 582 N N . SER A 1 73 ? 14.187 8.167 -0.019 1.00 98.19 73 SER A N 1
ATOM 583 C CA . SER A 1 73 ? 13.861 7.981 -1.440 1.00 98.19 73 SER A CA 1
ATOM 584 C C . SER A 1 73 ? 12.984 6.748 -1.681 1.00 98.19 73 SER A C 1
ATOM 586 O O . SER A 1 73 ? 13.207 5.970 -2.609 1.00 98.19 73 SER A O 1
ATOM 588 N N . VAL A 1 74 ? 12.003 6.535 -0.7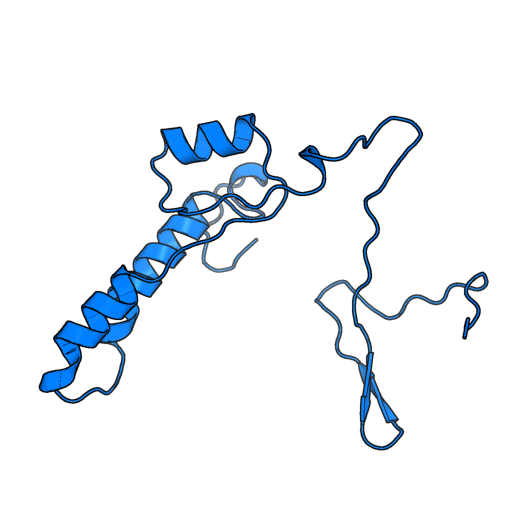99 1.00 98.38 74 VAL A N 1
ATOM 589 C CA . VAL A 1 74 ? 11.059 5.423 -0.930 1.00 98.38 74 VAL A CA 1
ATOM 590 C C . VAL A 1 74 ? 10.253 5.612 -2.220 1.00 98.38 74 VAL A C 1
ATOM 592 O O . VAL A 1 74 ? 9.730 6.706 -2.426 1.00 98.38 74 VAL A O 1
ATOM 595 N N . PRO A 1 75 ? 10.105 4.580 -3.074 1.00 98.31 75 PRO A N 1
ATOM 596 C CA . PRO A 1 75 ? 9.432 4.692 -4.368 1.00 98.31 75 PRO A CA 1
ATOM 597 C C . PRO A 1 75 ? 7.905 4.671 -4.203 1.00 98.31 75 PRO A C 1
ATOM 599 O O . PRO A 1 75 ? 7.224 3.769 -4.682 1.00 98.31 75 PRO A O 1
ATOM 602 N N . ALA A 1 76 ? 7.375 5.640 -3.463 1.00 98.31 76 ALA A N 1
ATOM 603 C CA . ALA A 1 76 ? 5.953 5.917 -3.348 1.00 98.31 76 ALA A CA 1
ATOM 604 C C . ALA A 1 76 ? 5.614 7.108 -4.251 1.00 98.31 76 ALA A C 1
ATOM 606 O O . ALA A 1 76 ? 6.248 8.156 -4.155 1.00 98.31 76 ALA A O 1
ATOM 607 N N . ASP A 1 77 ? 4.611 6.955 -5.110 1.00 98.50 77 ASP A N 1
ATOM 608 C CA . ASP A 1 77 ? 4.162 8.020 -6.007 1.00 98.50 77 ASP A CA 1
ATOM 609 C C . ASP A 1 77 ? 3.111 8.919 -5.338 1.00 98.50 77 ASP A C 1
ATOM 611 O O . ASP A 1 77 ? 3.031 10.108 -5.637 1.00 98.50 77 ASP A O 1
ATOM 615 N N . ILE A 1 78 ? 2.280 8.358 -4.448 1.00 98.38 78 ILE A N 1
ATOM 616 C CA . ILE A 1 78 ? 1.164 9.067 -3.800 1.00 98.38 78 ILE A CA 1
ATOM 617 C C . ILE A 1 78 ? 1.067 8.667 -2.322 1.00 98.38 78 ILE A C 1
ATOM 619 O O . ILE A 1 78 ? 1.061 7.479 -1.988 1.00 98.38 78 ILE A O 1
ATOM 623 N N . TYR A 1 79 ? 0.908 9.660 -1.442 1.00 98.19 79 TYR A N 1
ATOM 624 C CA . TYR A 1 79 ? 0.631 9.471 -0.016 1.00 98.19 79 TYR A CA 1
ATOM 625 C C . TYR A 1 79 ? -0.858 9.686 0.272 1.00 98.19 79 TYR A C 1
ATOM 627 O O . TYR A 1 79 ? -1.360 10.805 0.189 1.00 98.19 79 TYR A O 1
ATOM 635 N N . ALA A 1 80 ? -1.568 8.623 0.645 1.00 96.81 80 ALA A N 1
ATOM 636 C CA . ALA A 1 80 ? -2.953 8.711 1.089 1.00 96.81 80 ALA A CA 1
ATOM 637 C C . ALA A 1 80 ? -3.008 8.971 2.603 1.00 96.81 80 ALA A C 1
ATOM 639 O O . ALA A 1 80 ? -2.641 8.119 3.422 1.00 96.81 80 ALA A O 1
ATOM 640 N N . VAL A 1 81 ? -3.481 10.165 2.964 1.00 95.25 81 VAL A N 1
ATOM 641 C CA . VAL A 1 81 ? -3.573 10.650 4.345 1.00 95.25 81 VAL A CA 1
ATOM 642 C C . VAL A 1 81 ? -5.043 10.693 4.768 1.00 95.25 81 VAL A C 1
ATOM 644 O O . VAL A 1 81 ? -5.858 11.323 4.105 1.00 95.25 81 VAL A O 1
ATOM 647 N N . GLY A 1 82 ? -5.371 9.989 5.855 1.00 91.50 82 GLY A N 1
ATOM 648 C CA . GLY A 1 82 ? -6.724 9.903 6.419 1.00 91.50 82 GLY A CA 1
ATOM 649 C C . GLY A 1 82 ? -6.836 10.689 7.722 1.00 91.50 82 GLY A C 1
ATOM 650 O O . GLY A 1 82 ? -6.781 11.912 7.700 1.00 91.50 82 GLY A O 1
ATOM 651 N N . SER A 1 83 ? -6.924 9.981 8.853 1.00 88.69 83 SER A N 1
ATOM 652 C CA . SER A 1 83 ? -7.144 10.506 10.217 1.00 88.69 83 SER A CA 1
ATOM 653 C C . SER A 1 83 ? -6.329 11.750 10.596 1.00 88.69 83 SER A C 1
ATOM 655 O O . SER A 1 83 ? -6.808 12.570 11.365 1.00 88.69 83 SER A O 1
ATOM 657 N N . TYR A 1 84 ? -5.124 11.933 10.041 1.00 89.81 84 TYR A N 1
ATOM 658 C CA . TYR A 1 84 ? -4.300 13.123 10.289 1.00 89.81 84 TYR A CA 1
ATOM 659 C C . TYR A 1 84 ? -4.901 14.429 9.723 1.00 89.81 84 TYR A C 1
ATOM 661 O O . TYR A 1 84 ? -4.586 15.507 10.215 1.00 89.81 84 TYR A O 1
ATOM 669 N N . LEU A 1 85 ? -5.750 14.355 8.692 1.00 89.62 85 LEU A N 1
ATOM 670 C CA . LEU A 1 85 ? -6.441 15.519 8.117 1.00 89.62 85 LEU A CA 1
ATOM 671 C C . LEU A 1 85 ? -7.716 15.903 8.881 1.00 89.62 85 LEU A C 1
ATOM 673 O O . LEU A 1 85 ? -8.237 16.997 8.673 1.00 89.62 85 LEU A O 1
ATOM 677 N N . PHE A 1 86 ? -8.233 15.021 9.737 1.00 86.44 86 PHE A N 1
ATOM 678 C CA . PHE A 1 86 ? -9.466 15.255 10.482 1.00 86.44 86 PHE A CA 1
ATOM 679 C C . PHE A 1 86 ? -9.176 15.838 11.868 1.00 86.44 86 PHE A C 1
ATOM 681 O O . PHE A 1 86 ? -8.127 15.588 12.462 1.00 86.44 86 PHE A O 1
ATOM 688 N N . SER A 1 87 ? -10.130 16.594 12.420 1.00 74.12 87 SER A N 1
ATOM 689 C CA . SER A 1 87 ? -10.077 17.114 13.796 1.00 74.12 87 SER A CA 1
ATOM 690 C C . SER A 1 87 ? -10.381 16.019 14.826 1.00 74.12 87 SER A C 1
ATOM 692 O O . SER A 1 87 ? -11.353 16.091 15.582 1.00 74.12 87 SER A O 1
ATOM 694 N N . ASN A 1 88 ? -9.542 14.987 14.843 1.00 76.69 88 ASN A N 1
ATOM 695 C CA . ASN A 1 88 ? -9.547 13.971 15.882 1.00 76.69 88 ASN A CA 1
ATOM 696 C C . ASN A 1 88 ? -8.874 14.561 17.136 1.00 76.69 88 ASN A C 1
ATOM 698 O O . ASN A 1 88 ? -7.714 14.968 17.096 1.00 76.69 88 ASN A O 1
ATOM 702 N N . GLY A 1 89 ? -9.617 14.664 18.239 1.00 72.56 89 GLY A N 1
ATOM 703 C CA . GLY A 1 89 ? -9.178 15.305 19.483 1.00 72.56 89 GLY A CA 1
ATOM 704 C C . GLY A 1 89 ? -9.822 14.674 20.719 1.00 72.56 89 GLY A C 1
ATOM 705 O O . GLY A 1 89 ? -10.522 13.671 20.618 1.00 72.56 89 GLY A O 1
ATOM 706 N N . ASN A 1 90 ? -9.618 15.276 21.895 1.00 69.19 90 ASN A N 1
ATOM 707 C CA . ASN A 1 90 ? -9.947 14.672 23.202 1.00 69.19 90 ASN A CA 1
ATOM 708 C C . ASN A 1 90 ? -11.442 14.356 23.445 1.00 69.19 90 ASN A C 1
ATOM 710 O O . ASN A 1 90 ? -11.763 13.734 24.453 1.00 69.19 90 ASN A O 1
ATOM 714 N N . GLY A 1 91 ? -12.349 14.772 22.557 1.00 74.25 91 GLY A N 1
ATOM 715 C CA . GLY A 1 91 ? -13.781 14.452 22.630 1.00 74.25 91 GLY A CA 1
ATOM 716 C C . GLY A 1 91 ? -14.445 14.172 21.280 1.00 74.25 91 GLY A C 1
ATOM 717 O O . GLY A 1 91 ? -15.652 13.959 21.233 1.00 74.25 91 GLY A O 1
ATOM 718 N N . THR A 1 92 ? -13.686 14.170 20.183 1.00 75.81 92 THR A N 1
ATOM 719 C CA . THR A 1 92 ? -14.200 13.940 18.828 1.00 75.81 92 THR A CA 1
ATOM 720 C C . THR A 1 92 ? -13.322 12.915 18.134 1.00 75.81 92 THR A C 1
ATOM 722 O O . THR A 1 92 ? -12.157 13.180 17.844 1.00 75.81 92 THR A O 1
ATOM 725 N N . SER A 1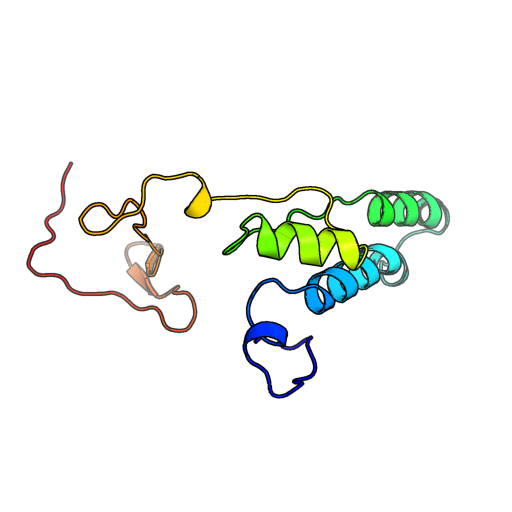 93 ? -13.890 11.740 17.867 1.00 81.38 93 SER A N 1
ATOM 726 C CA . SER A 1 93 ? -13.301 10.744 16.978 1.00 81.38 93 SER A CA 1
ATOM 727 C C . SER A 1 93 ? -14.184 10.621 15.751 1.00 81.38 93 SER A C 1
ATOM 729 O O . SER A 1 93 ? -15.384 10.376 15.864 1.00 81.38 93 SER A O 1
ATOM 731 N N . THR A 1 94 ? -13.578 10.794 14.584 1.00 83.19 94 THR A N 1
ATOM 732 C CA . THR A 1 94 ? -14.209 10.480 13.296 1.00 83.19 94 THR A CA 1
ATOM 733 C C . THR A 1 94 ? -13.750 9.126 12.751 1.00 83.19 94 THR A C 1
ATOM 735 O O . THR A 1 94 ? -14.191 8.702 11.684 1.00 83.19 94 THR A O 1
ATOM 738 N N . ASP A 1 95 ? -12.904 8.414 13.501 1.00 84.31 95 ASP A N 1
ATOM 739 C CA . ASP A 1 95 ? -12.356 7.123 13.107 1.00 84.31 95 ASP A CA 1
ATOM 740 C C . ASP A 1 95 ? -13.330 5.997 13.486 1.00 84.31 95 ASP A C 1
ATOM 742 O O . ASP A 1 95 ? -13.270 5.419 14.573 1.00 84.31 95 ASP A O 1
ATOM 746 N N . PHE A 1 96 ? -14.227 5.665 12.561 1.00 85.44 96 PHE A N 1
ATOM 747 C CA . PHE A 1 96 ? -15.082 4.483 12.644 1.00 85.44 96 PHE A CA 1
ATOM 748 C C . PHE A 1 96 ? -14.608 3.429 11.643 1.00 85.44 96 PHE A C 1
ATOM 750 O O . PHE A 1 96 ? -14.159 3.747 10.544 1.00 85.44 96 PHE A O 1
ATOM 757 N N . THR A 1 97 ? -14.695 2.153 12.017 1.00 84.31 97 THR A N 1
ATOM 758 C CA . THR A 1 97 ? -14.363 1.031 11.130 1.00 84.31 97 THR A CA 1
ATOM 759 C C . THR A 1 97 ? -15.590 0.155 10.946 1.00 84.31 97 THR A C 1
ATOM 761 O O . THR A 1 97 ? -16.229 -0.223 11.924 1.00 84.31 97 THR A O 1
ATOM 764 N N . ALA A 1 98 ? -15.878 -0.202 9.699 1.00 88.50 98 ALA A N 1
ATOM 765 C CA . ALA A 1 98 ? -16.838 -1.235 9.351 1.00 88.50 98 ALA A CA 1
ATOM 766 C C . ALA A 1 98 ? -16.103 -2.309 8.546 1.00 88.50 98 ALA A C 1
ATOM 768 O O . ALA A 1 98 ? -15.538 -2.022 7.493 1.00 88.50 98 ALA A O 1
ATOM 769 N N . ASP A 1 99 ? -16.092 -3.536 9.060 1.00 90.75 99 ASP A N 1
ATOM 770 C CA . ASP A 1 99 ? -15.510 -4.691 8.384 1.00 90.75 99 ASP A CA 1
ATOM 771 C C . ASP A 1 99 ? -16.650 -5.599 7.896 1.00 90.75 99 ASP A C 1
ATOM 773 O O . ASP A 1 99 ? -17.558 -5.938 8.659 1.00 90.75 99 ASP A O 1
ATOM 777 N N . VAL A 1 100 ? -16.601 -6.030 6.633 1.00 92.50 100 VAL A N 1
ATOM 778 C CA . VAL A 1 100 ? -17.454 -7.134 6.168 1.00 92.50 100 VAL A CA 1
ATOM 779 C C . VAL A 1 100 ? -16.883 -8.426 6.746 1.00 92.50 100 VAL A C 1
ATOM 781 O O . VAL A 1 100 ? -15.731 -8.767 6.489 1.00 92.50 100 VAL A O 1
ATOM 784 N N . VAL A 1 101 ? -17.682 -9.119 7.557 1.00 94.81 101 VAL A N 1
ATOM 785 C CA . VAL A 1 101 ? -17.277 -10.354 8.259 1.00 94.81 101 VAL A CA 1
ATOM 786 C C . VAL A 1 101 ? -18.089 -11.579 7.844 1.00 94.81 101 VAL A C 1
ATOM 788 O O . VAL A 1 101 ? -17.671 -12.704 8.101 1.00 94.81 101 VAL A O 1
ATOM 791 N N . ARG A 1 102 ? -19.235 -11.366 7.188 1.00 94.50 102 ARG A N 1
ATOM 792 C CA . ARG A 1 102 ? -20.124 -12.397 6.645 1.00 94.50 102 ARG A CA 1
ATOM 793 C C . ARG A 1 102 ? -20.710 -11.945 5.315 1.00 94.50 102 ARG A C 1
ATOM 795 O O . ARG A 1 102 ? -21.022 -10.768 5.148 1.00 94.50 102 ARG A O 1
ATOM 802 N N . VAL A 1 103 ? -20.928 -12.890 4.408 1.00 94.75 103 VAL A N 1
ATOM 803 C CA . VAL A 1 103 ? -21.654 -12.683 3.147 1.00 94.75 103 VAL A CA 1
ATOM 804 C C . VAL A 1 103 ? -22.800 -13.682 3.041 1.00 94.75 103 VAL A C 1
ATOM 806 O O . VAL A 1 103 ? -22.693 -14.799 3.543 1.00 94.75 103 VAL A O 1
ATOM 809 N N . LYS A 1 104 ? -23.914 -13.286 2.418 1.00 95.56 104 LYS A N 1
ATOM 810 C CA . LYS A 1 104 ? -25.074 -14.166 2.240 1.00 95.56 104 LYS A CA 1
ATOM 811 C C . LYS A 1 104 ? -25.045 -14.794 0.849 1.00 95.56 104 LYS A C 1
ATOM 813 O O . LYS A 1 104 ? -25.166 -14.076 -0.140 1.00 95.56 104 LYS A O 1
ATOM 818 N N . ILE A 1 105 ? -24.901 -16.114 0.770 1.00 96.94 105 ILE A N 1
ATOM 819 C CA . ILE A 1 105 ? -24.798 -16.880 -0.479 1.00 96.94 105 ILE A CA 1
ATOM 820 C C . ILE A 1 105 ? -25.898 -17.944 -0.474 1.00 96.94 105 ILE A C 1
ATOM 822 O O . ILE A 1 105 ? -25.982 -18.745 0.447 1.00 96.94 105 ILE A O 1
ATOM 826 N N . HIS A 1 106 ? -26.777 -17.928 -1.481 1.00 96.44 106 HIS A N 1
ATOM 827 C CA . HIS A 1 106 ? -27.921 -18.852 -1.592 1.00 96.44 106 HIS A CA 1
ATOM 828 C C . HIS A 1 106 ? -28.817 -18.929 -0.340 1.00 96.44 106 HIS A C 1
ATOM 830 O O . HIS A 1 106 ? -29.378 -19.972 -0.033 1.00 96.44 106 HIS A O 1
ATOM 836 N N . GLY A 1 107 ? -28.971 -17.812 0.377 1.00 95.69 107 GLY A N 1
ATOM 837 C CA . GLY A 1 107 ? -29.777 -17.752 1.601 1.00 95.69 107 GLY A CA 1
ATOM 838 C C . GLY A 1 107 ? -28.994 -18.030 2.887 1.00 95.69 107 GLY A C 1
ATOM 839 O O . GLY A 1 107 ? -29.451 -17.614 3.950 1.00 95.69 107 GLY A O 1
ATOM 840 N N . GLU A 1 108 ? -27.793 -18.593 2.782 1.00 96.88 108 GLU A N 1
ATOM 841 C CA . GLU A 1 108 ? -26.945 -18.970 3.910 1.00 96.88 108 GLU A CA 1
ATOM 842 C C . GLU A 1 108 ? -25.890 -17.907 4.210 1.00 96.88 108 GLU A C 1
ATOM 844 O O . GLU A 1 108 ? -25.346 -17.268 3.306 1.00 96.88 108 GLU A O 1
ATOM 849 N N . TRP A 1 109 ? -25.593 -17.705 5.491 1.00 95.38 109 TRP A N 1
ATOM 850 C CA . TRP A 1 109 ? -24.508 -16.826 5.914 1.00 95.38 109 TRP A CA 1
ATOM 851 C C . TRP A 1 109 ? -23.179 -17.579 5.906 1.00 95.38 109 TRP A C 1
ATOM 853 O O . TRP A 1 109 ? -23.050 -18.621 6.540 1.00 95.38 109 TRP A O 1
ATOM 863 N N . VAL A 1 110 ? -22.182 -17.018 5.225 1.00 96.00 110 VAL A N 1
ATOM 864 C CA . VAL A 1 110 ? -20.824 -17.561 5.141 1.00 96.00 110 VAL A CA 1
ATOM 865 C C . VAL A 1 110 ? -19.850 -16.580 5.785 1.00 96.00 110 VAL A C 1
ATOM 867 O O . VAL A 1 110 ? -19.810 -15.407 5.404 1.00 96.00 110 VAL A O 1
ATOM 870 N N . ASP A 1 111 ? -19.062 -17.062 6.746 1.00 95.12 111 ASP A N 1
ATOM 871 C CA . ASP A 1 111 ? -18.021 -16.277 7.411 1.00 95.12 111 ASP A CA 1
ATOM 872 C C . ASP A 1 111 ? -16.873 -15.964 6.446 1.00 95.12 111 ASP A C 1
ATOM 874 O O . ASP A 1 111 ? -16.298 -16.844 5.806 1.00 95.12 111 ASP A O 1
ATOM 878 N N . MET A 1 112 ? -16.541 -14.680 6.341 1.00 93.69 112 MET A N 1
ATOM 879 C CA . MET A 1 112 ? -15.494 -14.160 5.465 1.00 93.69 112 MET A CA 1
ATOM 880 C C . MET A 1 112 ? -14.899 -12.900 6.090 1.00 93.69 112 MET A C 1
ATOM 882 O O . MET A 1 112 ? -15.096 -11.785 5.615 1.00 93.69 112 MET A O 1
ATOM 886 N N . ALA A 1 113 ? -14.210 -13.082 7.212 1.00 94.19 113 ALA A N 1
ATOM 887 C CA . ALA A 1 113 ? -13.637 -11.990 7.982 1.00 94.19 113 ALA A CA 1
ATOM 888 C C . ALA A 1 113 ? -12.126 -11.858 7.754 1.00 94.19 113 ALA A C 1
ATOM 890 O O . ALA A 1 113 ? -11.402 -12.839 7.568 1.00 94.19 113 ALA A O 1
ATOM 891 N N . LYS A 1 114 ? -11.627 -10.622 7.839 1.00 91.62 114 LYS A N 1
ATOM 892 C CA . LYS A 1 114 ? -10.192 -10.359 7.990 1.00 91.62 114 LYS A CA 1
ATOM 893 C C . LYS A 1 114 ? -9.674 -11.049 9.256 1.00 91.62 114 LYS A C 1
ATOM 895 O O . LYS A 1 114 ? -10.343 -11.020 10.284 1.00 91.62 114 LYS A O 1
ATOM 900 N N . VAL A 1 115 ? -8.463 -11.612 9.212 1.00 90.56 115 VAL A N 1
ATOM 901 C CA . VAL A 1 115 ? -7.837 -12.262 10.380 1.00 90.56 115 VAL A CA 1
ATOM 902 C C . VAL A 1 115 ? -7.888 -11.344 11.609 1.00 90.56 115 VAL A C 1
ATOM 904 O O . VAL A 1 115 ? -7.493 -10.179 11.537 1.00 90.56 115 VAL A O 1
ATOM 907 N N . GLY A 1 116 ? -8.376 -11.884 12.730 1.00 90.00 116 GLY A N 1
ATOM 908 C CA . GLY A 1 116 ? -8.584 -11.144 13.980 1.00 90.00 116 GLY A CA 1
ATOM 909 C C . GLY A 1 116 ? -9.912 -10.382 14.062 1.00 90.00 116 GLY A C 1
ATOM 910 O O . GLY A 1 116 ? -10.165 -9.717 15.063 1.00 90.00 116 GLY A O 1
ATOM 911 N N . ARG A 1 117 ? -10.763 -10.465 13.034 1.00 92.88 117 ARG A N 1
ATOM 912 C CA . ARG A 1 117 ? -12.150 -9.994 13.052 1.00 92.88 117 ARG A CA 1
ATOM 913 C C . ARG A 1 117 ? -13.099 -11.184 13.044 1.00 92.88 117 ARG A C 1
ATOM 915 O O . ARG A 1 117 ? -12.786 -12.243 12.510 1.00 92.88 117 ARG A O 1
ATOM 922 N N . ALA A 1 118 ? -14.265 -10.974 13.622 1.00 92.62 118 ALA A N 1
ATOM 923 C CA . ALA A 1 118 ? -15.386 -11.892 13.607 1.00 92.62 118 ALA A CA 1
ATOM 924 C C . ALA A 1 118 ? -16.659 -11.059 13.733 1.00 92.62 118 ALA A C 1
ATOM 926 O O . ALA A 1 118 ? -16.610 -9.835 13.887 1.00 92.62 118 ALA A O 1
ATOM 927 N N . VAL A 1 119 ? -17.800 -11.721 13.674 1.00 89.69 119 VAL A N 1
ATOM 928 C CA . VAL A 1 119 ? -19.071 -11.056 13.918 1.00 89.69 119 VAL A CA 1
ATOM 929 C C . VAL A 1 119 ? -19.121 -10.626 15.376 1.00 89.69 119 VAL A C 1
ATOM 931 O O . VAL A 1 119 ? -19.004 -11.456 16.271 1.00 89.69 119 VAL A O 1
ATOM 934 N N . GLY A 1 120 ? -19.289 -9.325 15.593 1.00 85.44 120 GLY A N 1
ATOM 935 C CA . GLY A 1 120 ? -19.661 -8.793 16.894 1.00 85.44 120 GLY A CA 1
ATOM 936 C C . GLY A 1 120 ? -21.173 -8.834 17.071 1.00 85.44 120 GLY A C 1
ATOM 937 O O . GLY A 1 120 ? -21.914 -8.436 16.172 1.00 85.44 120 GLY A O 1
ATOM 938 N N . GLU A 1 121 ? -21.620 -9.287 18.235 1.00 84.50 121 GLU A N 1
ATOM 939 C CA . GLU A 1 121 ? -22.978 -9.041 18.710 1.00 84.50 121 GLU A CA 1
ATOM 940 C C . GLU A 1 121 ? -22.984 -7.714 19.474 1.00 84.50 121 GLU A C 1
ATOM 942 O O . GLU A 1 121 ? -22.085 -7.437 20.269 1.00 84.50 121 GLU A O 1
ATOM 947 N N . ASN A 1 122 ? -23.960 -6.856 19.190 1.00 85.00 122 ASN A N 1
ATOM 948 C CA . ASN A 1 122 ? -24.151 -5.607 19.914 1.00 85.00 122 ASN A CA 1
ATOM 949 C C . ASN A 1 122 ? -25.649 -5.396 20.106 1.00 85.00 122 ASN A C 1
ATOM 951 O O . ASN A 1 122 ? -26.367 -5.125 19.147 1.00 85.00 122 ASN A O 1
ATOM 955 N N . GLU A 1 123 ? -26.092 -5.524 21.353 1.00 91.88 123 GLU A N 1
ATOM 956 C CA . GLU A 1 123 ? -27.499 -5.430 21.758 1.00 91.88 123 GLU A CA 1
ATOM 957 C C . GLU A 1 123 ? -28.119 -4.058 21.457 1.00 91.88 123 GLU A C 1
ATOM 959 O O . GLU A 1 123 ? -29.335 -3.946 21.343 1.00 91.88 123 GLU A O 1
ATOM 964 N N . ASN A 1 124 ? -27.294 -3.020 21.280 1.00 89.88 124 ASN A N 1
ATOM 965 C CA . ASN A 1 124 ? -27.753 -1.677 20.931 1.00 89.88 124 ASN A CA 1
ATOM 966 C C . ASN A 1 124 ? -27.899 -1.460 19.417 1.00 89.88 124 ASN A C 1
ATOM 968 O O . ASN A 1 124 ? -28.315 -0.380 19.001 1.00 89.88 124 ASN A O 1
ATOM 972 N N . LEU A 1 125 ? -27.502 -2.425 18.578 1.00 86.81 125 LEU A N 1
ATOM 973 C CA . LEU A 1 125 ? -27.681 -2.318 17.132 1.00 86.81 125 LEU A CA 1
ATOM 974 C C . LEU A 1 125 ? -29.051 -2.851 16.733 1.00 86.81 125 LEU A C 1
ATOM 976 O O . LEU A 1 125 ? -29.370 -4.020 16.938 1.00 86.81 125 LEU A O 1
ATOM 980 N N . GLU A 1 126 ? -29.815 -2.008 16.055 1.00 89.94 126 GLU A N 1
ATOM 981 C CA . GLU A 1 126 ? -31.029 -2.403 15.360 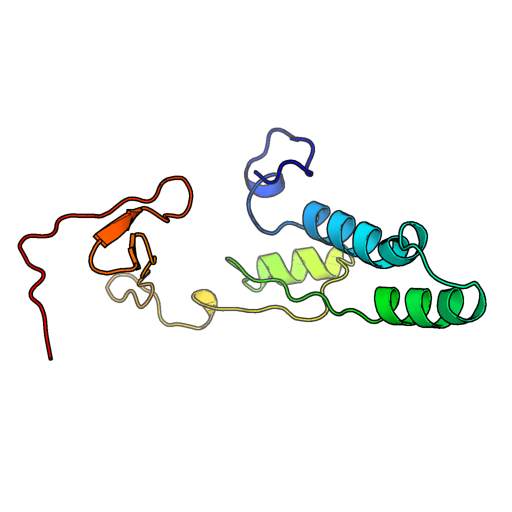1.00 89.94 126 GLU A CA 1
ATOM 982 C C . GLU A 1 126 ? -30.865 -2.230 13.853 1.00 89.94 126 GLU A C 1
ATOM 984 O O . GLU A 1 126 ? -30.011 -1.486 13.359 1.00 89.94 126 GLU A O 1
ATOM 989 N N . ARG A 1 127 ? -31.692 -2.945 13.094 1.00 84.12 127 ARG A N 1
ATOM 990 C CA . ARG A 1 127 ? -31.701 -2.793 11.649 1.00 84.12 127 ARG A CA 1
ATOM 991 C C . ARG A 1 127 ? -32.483 -1.540 11.271 1.00 84.12 127 ARG A C 1
ATOM 993 O O . ARG A 1 127 ? -33.700 -1.512 11.414 1.00 84.12 127 ARG A O 1
ATOM 1000 N N . VAL A 1 128 ? -31.771 -0.555 10.735 1.00 86.25 128 VAL A N 1
ATOM 1001 C CA . VAL A 1 128 ? -32.347 0.696 10.230 1.00 86.25 128 VAL A CA 1
ATOM 1002 C C . VAL A 1 128 ? -32.545 0.588 8.713 1.00 86.25 128 VAL A C 1
ATOM 1004 O O . VAL A 1 128 ? -31.660 0.084 8.013 1.00 86.25 128 VAL A O 1
ATOM 1007 N N . TRP A 1 129 ? -33.704 1.023 8.220 1.00 74.25 129 TRP A N 1
ATOM 1008 C CA . TRP A 1 129 ? -34.079 1.078 6.799 1.00 74.25 129 TRP A CA 1
ATOM 1009 C C . TRP A 1 129 ? -34.604 2.466 6.470 1.00 74.25 129 TRP A C 1
ATOM 1011 O O . TRP A 1 129 ? -35.330 3.015 7.328 1.00 74.25 129 TRP A O 1
#

pLDDT: mean 93.05, std 6.38, range [69.19, 98.56]

Radius of gyration: 20.48 Å; chains: 1; bounding box: 49×36×52 Å

Sequence (129 aa):
RDVSIQPLGDPALDLGVNPRLVFNVRSALDNAWKFWDLPPAWKEAARDYCQNVKIVVSGGFNPEKIRKFEKLSVPADIYAVGSYLFSNGNGTSTDFTADVVRVKIHGEWVDMAKVGRAVGENENLERVW